Protein AF-A0A7C7TL42-F1 (afdb_monomer_lite)

Radius of gyration: 19.35 Å; chains: 1; bounding box: 39×24×68 Å

Secondary structure (DSSP, 8-state):
--EEEEEE-STTGGGGGGG-------SSSTTSS-EEEEEESS-TTPPPPSS-HHHHHHHHIIIIIT-SS-SSEEEHHHHHHHHHHHHHHHTTTS---EEEE-S-TTTBS---EEE---HHHHHHHHHHHHHHHHHHHHT--

Structure (mmCIF, N/CA/C/O backbone):
data_AF-A0A7C7TL42-F1
#
_entry.id   AF-A0A7C7TL42-F1
#
loop_
_atom_site.group_PDB
_atom_site.id
_atom_site.type_symbol
_atom_site.label_atom_id
_atom_site.label_alt_id
_atom_site.label_comp_id
_atom_site.label_asym_id
_atom_site.label_entity_id
_atom_site.label_seq_id
_atom_site.pdbx_PDB_ins_code
_atom_site.Cartn_x
_atom_site.Cartn_y
_atom_site.Cartn_z
_atom_site.occupancy
_atom_site.B_iso_or_equiv
_atom_site.auth_seq_id
_atom_site.auth_comp_id
_atom_site.auth_asym_id
_atom_site.auth_atom_id
_atom_site.pdbx_PDB_model_num
ATOM 1 N N . ALA A 1 1 ? -12.966 -13.841 -9.309 1.00 59.03 1 ALA A N 1
ATOM 2 C CA . ALA A 1 1 ? -12.830 -12.707 -8.366 1.00 59.03 1 ALA A CA 1
ATOM 3 C C . ALA A 1 1 ? -12.836 -11.393 -9.146 1.00 59.03 1 ALA A C 1
ATOM 5 O O . ALA A 1 1 ? -12.137 -11.336 -10.153 1.00 59.03 1 ALA A O 1
ATOM 6 N N . LYS A 1 2 ? -13.628 -10.388 -8.728 1.00 78.00 2 LYS A N 1
ATOM 7 C CA . LYS A 1 2 ? -13.708 -9.069 -9.396 1.00 78.00 2 LYS A CA 1
ATOM 8 C C . LYS A 1 2 ? -12.411 -8.270 -9.220 1.00 78.00 2 LYS A C 1
ATOM 10 O O . LYS A 1 2 ? -11.913 -7.699 -10.179 1.00 78.00 2 LYS A O 1
ATOM 15 N N . HIS A 1 3 ? -11.803 -8.329 -8.042 1.00 84.38 3 HIS A N 1
ATOM 16 C CA . HIS A 1 3 ? -10.554 -7.634 -7.741 1.00 84.38 3 HIS A CA 1
ATOM 17 C C . HIS A 1 3 ? -9.495 -8.635 -7.275 1.00 84.38 3 HIS A C 1
ATOM 19 O O . HIS A 1 3 ? -9.825 -9.639 -6.643 1.00 84.38 3 HIS A O 1
ATOM 25 N N . ALA A 1 4 ? -8.231 -8.402 -7.621 1.00 86.94 4 ALA A N 1
ATOM 26 C CA . ALA A 1 4 ? -7.102 -9.011 -6.923 1.00 86.94 4 ALA A CA 1
ATOM 27 C C . ALA A 1 4 ? -5.990 -7.993 -6.728 1.00 86.94 4 ALA A C 1
ATOM 29 O O . ALA A 1 4 ? -5.681 -7.215 -7.634 1.00 86.94 4 ALA A O 1
ATOM 30 N N . LEU A 1 5 ? -5.392 -8.070 -5.550 1.00 87.56 5 LEU A N 1
ATOM 31 C CA . LEU A 1 5 ? -4.236 -7.306 -5.140 1.00 87.56 5 LEU A CA 1
ATOM 32 C C . LEU A 1 5 ? -3.082 -8.288 -4.920 1.00 87.56 5 LEU A C 1
ATOM 34 O O . LEU A 1 5 ? -3.252 -9.298 -4.238 1.00 87.56 5 LEU A O 1
ATOM 38 N N . PHE A 1 6 ? -1.933 -8.002 -5.520 1.00 88.00 6 PHE A N 1
ATOM 39 C CA . PHE A 1 6 ? -0.710 -8.780 -5.387 1.00 88.00 6 PHE A CA 1
ATOM 40 C C . PHE A 1 6 ? 0.346 -7.920 -4.690 1.00 88.00 6 PHE A C 1
ATOM 42 O O . PHE A 1 6 ? 0.757 -6.895 -5.233 1.00 88.00 6 PHE A O 1
ATOM 49 N N . LEU A 1 7 ? 0.769 -8.333 -3.495 1.00 88.44 7 LEU A N 1
ATOM 50 C CA . LEU A 1 7 ? 1.847 -7.696 -2.737 1.00 88.44 7 LEU A CA 1
ATOM 51 C C . LEU A 1 7 ? 3.093 -8.578 -2.780 1.00 88.44 7 LEU A C 1
ATOM 53 O O . LEU A 1 7 ? 3.006 -9.778 -2.518 1.00 88.44 7 LEU A O 1
ATOM 57 N N . PHE A 1 8 ? 4.243 -7.977 -3.071 1.00 85.12 8 PHE A N 1
ATOM 58 C CA . PHE A 1 8 ? 5.527 -8.669 -3.135 1.00 85.12 8 PHE A CA 1
ATOM 59 C C . PHE A 1 8 ? 6.533 -7.995 -2.212 1.00 85.12 8 PHE A C 1
ATOM 61 O O . PHE A 1 8 ? 7.041 -6.921 -2.526 1.00 85.12 8 PHE A O 1
ATOM 68 N N . ASP A 1 9 ? 6.836 -8.656 -1.097 1.00 84.62 9 ASP A N 1
ATOM 69 C CA . ASP A 1 9 ? 7.862 -8.225 -0.153 1.00 84.62 9 ASP A CA 1
ATOM 70 C C . ASP A 1 9 ? 9.110 -9.107 -0.272 1.00 84.62 9 ASP A C 1
ATOM 72 O O . ASP A 1 9 ? 9.312 -10.052 0.489 1.00 84.62 9 ASP A O 1
ATOM 76 N N . ALA A 1 10 ? 9.896 -8.863 -1.317 1.00 74.25 10 ALA A N 1
ATOM 77 C CA . ALA A 1 10 ? 11.116 -9.607 -1.605 1.00 74.25 10 ALA A CA 1
ATOM 78 C C . ALA A 1 10 ? 12.093 -8.746 -2.413 1.00 74.25 10 ALA A C 1
ATOM 80 O O . ALA A 1 10 ? 11.668 -7.903 -3.215 1.00 74.25 10 ALA A O 1
ATOM 81 N N . CYS A 1 11 ? 13.395 -9.007 -2.255 1.00 64.94 11 CYS A N 1
ATOM 82 C CA . CYS A 1 11 ? 14.420 -8.495 -3.166 1.00 64.94 11 CYS A CA 1
ATOM 83 C C . CYS A 1 11 ? 14.021 -8.840 -4.612 1.00 64.94 11 CYS A C 1
ATOM 85 O O . CYS A 1 11 ? 13.528 -9.941 -4.861 1.00 64.94 11 CYS A O 1
ATOM 87 N N . PHE A 1 12 ? 14.232 -7.924 -5.559 1.00 58.16 12 PHE A N 1
ATOM 88 C CA . PHE A 1 12 ? 13.872 -8.069 -6.983 1.00 58.16 12 PHE A CA 1
ATOM 89 C C . PHE A 1 12 ? 12.374 -7.980 -7.336 1.00 58.16 12 PHE A C 1
ATOM 91 O O . PHE A 1 12 ? 12.014 -8.128 -8.510 1.00 58.16 12 PHE A O 1
ATOM 98 N N . SER A 1 13 ? 11.487 -7.692 -6.377 1.00 58.28 13 SER A N 1
ATOM 99 C CA . SER A 1 13 ? 10.040 -7.584 -6.630 1.00 58.28 13 SER A CA 1
ATOM 100 C C . SER A 1 13 ? 9.676 -6.507 -7.667 1.00 58.28 13 SER A C 1
ATOM 102 O O . SER A 1 13 ? 8.750 -6.711 -8.454 1.00 58.28 13 SER A O 1
ATOM 104 N N . GLY A 1 14 ? 10.457 -5.425 -7.777 1.00 55.53 14 GLY A N 1
ATOM 105 C CA . GLY A 1 14 ? 10.255 -4.357 -8.765 1.00 55.53 14 GLY A CA 1
ATOM 106 C C . GLY A 1 14 ? 10.381 -4.773 -10.238 1.00 55.53 14 GLY A C 1
ATOM 107 O O . GLY A 1 14 ? 9.859 -4.081 -11.113 1.00 55.53 14 GLY A O 1
ATOM 108 N N . SER A 1 15 ? 10.991 -5.925 -10.542 1.00 59.19 15 SER A N 1
ATOM 109 C CA . SER A 1 15 ? 11.081 -6.449 -11.919 1.00 59.19 15 SER A CA 1
ATOM 110 C C . SER A 1 15 ? 9.708 -6.766 -12.533 1.00 59.19 15 SER A C 1
ATOM 112 O O . SER A 1 15 ? 9.531 -6.673 -13.748 1.00 59.19 15 SER A O 1
ATOM 114 N N . LEU A 1 16 ? 8.701 -7.042 -11.696 1.00 58.16 16 LEU A N 1
ATOM 115 C CA . LEU A 1 16 ? 7.319 -7.273 -12.123 1.00 58.16 16 LEU A CA 1
ATOM 116 C C . LEU A 1 16 ? 6.663 -6.009 -12.708 1.00 58.16 16 LEU A C 1
ATOM 118 O O . LEU A 1 16 ? 5.795 -6.107 -13.576 1.00 58.16 16 LEU A O 1
ATOM 122 N N . PHE A 1 17 ? 7.105 -4.820 -12.284 1.00 55.22 17 PHE A N 1
ATOM 123 C CA . PHE A 1 17 ? 6.558 -3.531 -12.718 1.00 55.22 17 PHE A CA 1
ATOM 124 C C . PHE A 1 17 ? 7.077 -3.037 -14.067 1.00 55.22 17 PHE A C 1
ATOM 126 O O . PHE A 1 17 ? 6.440 -2.184 -14.695 1.00 55.22 17 PHE A O 1
ATOM 133 N N . ALA A 1 18 ? 8.190 -3.593 -14.557 1.00 52.00 18 ALA A N 1
ATOM 134 C CA . ALA A 1 18 ? 8.761 -3.243 -15.858 1.00 52.00 18 ALA A CA 1
ATOM 135 C C . ALA A 1 18 ? 7.790 -3.494 -17.032 1.00 52.00 18 ALA A C 1
ATOM 137 O O . ALA A 1 18 ? 7.995 -2.973 -18.127 1.00 52.00 18 ALA A O 1
ATOM 138 N N . LEU A 1 19 ? 6.701 -4.236 -16.798 1.00 48.34 19 LEU A N 1
ATOM 139 C CA . LEU A 1 19 ? 5.697 -4.592 -17.795 1.00 48.34 19 LEU A CA 1
ATOM 140 C C . LEU A 1 19 ? 4.481 -3.639 -17.859 1.00 48.34 19 LEU A C 1
ATOM 142 O O . LEU A 1 19 ? 3.699 -3.752 -18.805 1.00 48.34 19 LEU A O 1
ATOM 146 N N . SER A 1 20 ? 4.270 -2.708 -16.909 1.00 50.25 20 SER A N 1
ATOM 147 C CA . SER A 1 20 ? 2.957 -2.030 -16.786 1.00 50.25 20 SER A CA 1
ATOM 148 C C . SER A 1 20 ? 2.943 -0.585 -16.248 1.00 50.25 20 SER A C 1
ATOM 150 O O . SER A 1 20 ? 2.100 -0.246 -15.417 1.00 50.25 20 SER A O 1
ATOM 152 N N . ARG A 1 21 ? 3.817 0.315 -16.717 1.00 42.22 21 ARG A N 1
ATOM 153 C CA . ARG A 1 21 ? 3.756 1.741 -16.317 1.00 42.22 21 ARG A CA 1
ATOM 154 C C . ARG A 1 21 ? 2.794 2.570 -17.189 1.00 42.22 21 ARG A C 1
ATOM 156 O O . ARG A 1 21 ? 3.137 2.886 -18.324 1.00 42.22 21 ARG A O 1
ATOM 163 N N . ALA A 1 22 ? 1.625 2.939 -16.643 1.00 36.62 22 ALA A N 1
ATOM 164 C CA . ALA A 1 22 ? 0.815 4.115 -17.024 1.00 36.62 22 ALA A CA 1
ATOM 165 C C . ALA A 1 22 ? -0.242 4.463 -15.935 1.00 36.62 22 ALA A C 1
ATOM 167 O O . ALA A 1 22 ? -0.934 3.573 -15.449 1.00 36.62 22 ALA A O 1
ATOM 168 N N . ILE A 1 23 ? -0.376 5.753 -15.587 1.00 37.91 23 ILE A N 1
ATOM 169 C CA . ILE A 1 23 ? -1.361 6.425 -14.686 1.00 37.91 23 ILE A CA 1
ATOM 170 C C . ILE A 1 23 ? -1.663 7.805 -15.352 1.00 37.91 23 ILE A C 1
ATOM 172 O O . ILE A 1 23 ? -0.698 8.299 -15.946 1.00 37.91 23 ILE A O 1
ATOM 176 N N . PRO A 1 24 ? -2.866 8.467 -15.324 1.00 48.41 24 PRO A N 1
ATOM 177 C CA . PRO A 1 24 ? -4.003 8.424 -14.359 1.00 48.41 24 PRO A CA 1
ATOM 178 C C . PRO A 1 24 ? -5.454 8.405 -14.946 1.00 48.41 24 PRO A C 1
ATOM 180 O O . PRO A 1 24 ? -5.640 8.639 -16.132 1.00 48.41 24 PRO A O 1
ATOM 183 N N . GLU A 1 25 ? -6.490 8.231 -14.089 1.00 39.34 25 GLU A N 1
ATOM 184 C CA . GLU A 1 25 ? -7.728 9.071 -14.065 1.00 39.34 25 GLU A CA 1
ATOM 185 C C . GLU A 1 25 ? -8.601 8.870 -12.790 1.00 39.34 25 GLU A C 1
ATOM 187 O O . GLU A 1 25 ? -8.441 7.898 -12.043 1.00 39.34 25 GLU A O 1
ATOM 192 N N . SER A 1 26 ? -9.501 9.827 -12.528 1.00 35.34 26 SER A N 1
ATOM 193 C CA . SER A 1 26 ? -10.193 10.206 -11.279 1.00 35.34 26 SER A CA 1
ATOM 194 C C . SER A 1 26 ? -11.357 9.303 -10.804 1.00 35.34 26 SER A C 1
ATOM 196 O O . SER A 1 26 ? -11.832 8.404 -11.498 1.00 35.34 26 SER A O 1
ATOM 198 N N . ILE A 1 27 ? -11.737 9.478 -9.530 1.00 43.06 27 ILE A N 1
ATOM 199 C CA . ILE A 1 27 ? -12.533 8.578 -8.671 1.00 43.06 27 ILE A CA 1
ATOM 200 C C . ILE A 1 27 ? -14.043 8.868 -8.754 1.00 43.06 27 ILE A C 1
ATOM 202 O O . ILE A 1 27 ? -14.466 9.990 -8.504 1.00 43.06 27 ILE A O 1
ATOM 206 N N . ASN A 1 28 ? -14.831 7.828 -9.075 1.00 41.16 28 ASN A N 1
ATOM 207 C CA . ASN A 1 28 ? -16.084 7.462 -8.372 1.00 41.16 28 ASN A CA 1
ATOM 208 C C . ASN A 1 28 ? -16.744 6.171 -8.915 1.00 41.16 28 ASN A C 1
ATOM 210 O O . ASN A 1 28 ? -17.594 5.588 -8.256 1.00 41.16 28 ASN A O 1
ATOM 214 N N . TYR A 1 29 ? -16.326 5.645 -10.078 1.00 49.25 29 TYR A N 1
ATOM 215 C CA . TYR A 1 29 ? -16.884 4.391 -10.631 1.00 49.25 29 TYR A CA 1
ATOM 216 C C . TYR A 1 29 ? -16.095 3.111 -10.247 1.00 49.25 29 TYR A C 1
ATOM 218 O O . TYR A 1 29 ? -16.468 1.997 -10.629 1.00 49.25 29 TYR A O 1
ATOM 226 N N . LYS A 1 30 ? -14.972 3.251 -9.528 1.00 53.19 30 LYS A N 1
ATOM 227 C CA . LYS A 1 30 ? -13.873 2.268 -9.525 1.00 53.19 30 LYS A CA 1
ATOM 228 C C . LYS A 1 30 ? -14.142 0.970 -8.742 1.00 53.19 30 LYS A C 1
ATOM 230 O O . LYS A 1 30 ? -13.509 -0.036 -9.018 1.00 53.19 30 LYS A O 1
ATOM 235 N N . THR A 1 31 ? -15.112 0.874 -7.843 1.00 56.84 31 THR A N 1
ATOM 236 C CA . THR A 1 31 ? -15.382 -0.421 -7.172 1.00 56.84 31 THR A CA 1
ATOM 237 C C . THR A 1 31 ? -16.179 -1.399 -8.046 1.00 56.84 31 THR A C 1
ATOM 239 O O . THR A 1 31 ? -16.111 -2.612 -7.854 1.00 56.84 31 THR A O 1
ATOM 242 N N . ALA A 1 32 ? -16.902 -0.912 -9.062 1.00 57.38 32 ALA A N 1
ATOM 243 C CA . ALA A 1 32 ? -17.791 -1.743 -9.878 1.00 57.38 32 ALA A CA 1
ATOM 244 C C . ALA A 1 32 ? -17.076 -2.540 -10.984 1.00 57.38 32 ALA A C 1
ATOM 246 O O . ALA A 1 32 ? -17.635 -3.514 -11.497 1.00 57.38 32 ALA A O 1
ATOM 247 N N . LYS A 1 33 ? -15.857 -2.143 -11.373 1.00 70.19 33 LYS A N 1
ATOM 248 C CA . LYS A 1 33 ? -15.113 -2.772 -12.477 1.00 70.19 33 LYS A CA 1
ATOM 249 C C . LYS A 1 33 ? -13.954 -3.631 -11.961 1.00 70.19 33 LYS A C 1
ATOM 251 O O . LYS A 1 33 ? -13.448 -3.354 -10.876 1.00 70.19 33 LYS A O 1
ATOM 256 N N . PRO A 1 34 ? -13.531 -4.671 -12.701 1.00 73.69 34 PRO A N 1
ATOM 257 C CA . PRO A 1 34 ? -12.436 -5.519 -12.257 1.00 73.69 34 PRO A CA 1
ATOM 258 C C . PRO A 1 34 ? -11.098 -4.777 -12.155 1.00 73.69 34 PRO A C 1
ATOM 260 O O . PRO A 1 34 ? -10.828 -3.870 -12.946 1.00 73.69 34 PRO A O 1
ATOM 263 N N . VAL A 1 35 ? -10.249 -5.197 -11.211 1.00 81.12 35 VAL A N 1
ATOM 264 C CA . VAL A 1 35 ? -8.875 -4.687 -11.071 1.00 81.12 35 VAL A CA 1
ATOM 265 C C . VAL A 1 35 ? -7.876 -5.802 -10.777 1.00 81.12 35 VAL A C 1
ATOM 267 O O . VAL A 1 35 ? -8.160 -6.703 -9.979 1.00 81.12 35 VAL A O 1
ATOM 270 N N . ARG A 1 36 ? -6.693 -5.734 -11.391 1.00 81.69 36 ARG A N 1
ATOM 271 C CA . ARG A 1 36 ? -5.487 -6.426 -10.918 1.00 81.69 36 ARG A CA 1
ATOM 272 C C . ARG A 1 36 ? -4.453 -5.381 -10.544 1.00 81.69 36 ARG A C 1
ATOM 274 O O . ARG A 1 36 ? -3.937 -4.692 -11.423 1.00 81.69 36 ARG A O 1
ATOM 281 N N . GLN A 1 37 ? -4.190 -5.268 -9.253 1.00 83.19 37 GLN A N 1
ATOM 282 C CA . GLN A 1 37 ? -3.259 -4.297 -8.710 1.00 83.19 37 GLN A CA 1
ATOM 283 C C . GLN A 1 37 ? -2.042 -4.998 -8.127 1.00 83.19 37 GLN A C 1
ATOM 285 O O . GLN A 1 37 ? -2.163 -6.057 -7.518 1.00 83.19 37 GLN A O 1
ATOM 290 N N . PHE A 1 38 ? -0.882 -4.397 -8.332 1.00 84.81 38 PHE A N 1
ATOM 291 C CA . PHE A 1 38 ? 0.407 -4.894 -7.888 1.00 84.81 38 PHE A CA 1
ATOM 292 C C . PHE A 1 38 ? 1.035 -3.843 -6.973 1.00 84.81 38 PHE A C 1
ATOM 294 O O . PHE A 1 38 ? 0.822 -2.646 -7.181 1.00 84.81 38 PHE A O 1
ATOM 301 N N . ILE A 1 39 ? 1.769 -4.285 -5.954 1.00 85.56 39 ILE A N 1
ATOM 302 C CA . ILE A 1 39 ? 2.593 -3.437 -5.086 1.00 85.56 39 ILE A CA 1
ATOM 303 C C . ILE A 1 39 ? 3.861 -4.221 -4.721 1.00 85.56 39 ILE A C 1
ATOM 305 O O . ILE A 1 39 ? 3.773 -5.393 -4.348 1.00 85.56 39 ILE A O 1
ATOM 309 N N . THR A 1 40 ? 5.033 -3.600 -4.839 1.00 85.25 40 THR A N 1
ATOM 310 C CA . THR A 1 40 ? 6.339 -4.220 -4.551 1.00 85.25 40 THR A CA 1
ATOM 311 C C . THR A 1 40 ? 7.094 -3.437 -3.485 1.00 85.25 40 THR A C 1
ATOM 313 O O . THR A 1 40 ? 6.950 -2.218 -3.417 1.00 85.25 40 THR A O 1
ATOM 316 N N . SER A 1 41 ? 7.910 -4.112 -2.670 1.00 82.38 41 SER A N 1
ATOM 317 C CA . SER A 1 41 ? 8.653 -3.475 -1.571 1.00 82.38 41 SER A CA 1
ATOM 318 C C . SER A 1 41 ? 9.884 -2.676 -1.992 1.00 82.38 41 SER A C 1
ATOM 320 O O . SER A 1 41 ? 10.366 -1.853 -1.218 1.00 82.38 41 SER A O 1
ATOM 322 N N . GLY A 1 42 ? 10.353 -2.859 -3.225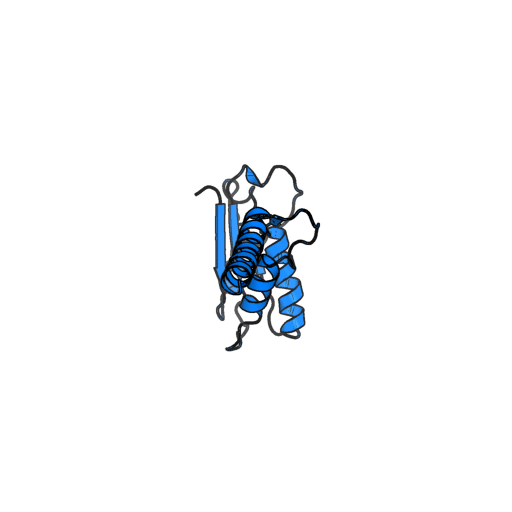 1.00 72.62 42 GLY A N 1
ATOM 323 C CA . GLY A 1 42 ? 11.447 -2.084 -3.801 1.00 72.62 42 GLY A CA 1
ATOM 324 C C . GLY A 1 42 ? 11.549 -2.240 -5.316 1.00 72.62 42 GLY A C 1
ATOM 325 O O . GLY A 1 42 ? 10.730 -2.926 -5.948 1.00 72.62 42 GLY A O 1
ATOM 326 N N . SER A 1 43 ? 12.560 -1.596 -5.894 1.00 64.19 43 SER A N 1
ATOM 327 C CA . SER A 1 43 ? 12.966 -1.761 -7.291 1.00 64.19 43 SER A CA 1
ATOM 328 C C . SER A 1 43 ? 13.698 -3.096 -7.516 1.00 64.19 43 SER A C 1
ATOM 330 O O . SER A 1 43 ? 13.874 -3.896 -6.592 1.00 64.19 43 SER A O 1
ATOM 332 N N . ALA A 1 44 ? 14.050 -3.412 -8.766 1.00 59.81 44 ALA A N 1
ATOM 333 C CA . ALA A 1 44 ? 14.654 -4.705 -9.084 1.00 59.81 44 ALA A CA 1
ATOM 334 C C . ALA A 1 44 ? 16.058 -4.862 -8.466 1.00 59.81 44 ALA A C 1
ATOM 336 O O . ALA A 1 44 ? 16.497 -5.983 -8.255 1.00 59.81 44 ALA A O 1
ATOM 337 N N . GLU A 1 45 ? 16.736 -3.769 -8.127 1.00 57.22 45 GLU A N 1
ATOM 338 C CA . GLU A 1 45 ? 18.133 -3.750 -7.688 1.00 57.22 45 GLU A CA 1
ATOM 339 C C . GLU A 1 45 ? 18.303 -3.513 -6.174 1.00 57.22 45 GLU A C 1
ATOM 341 O O . GLU A 1 45 ? 19.427 -3.463 -5.673 1.00 57.22 45 GLU A O 1
ATOM 346 N N . GLU A 1 46 ? 17.206 -3.378 -5.425 1.00 62.09 46 GLU A N 1
ATOM 347 C CA . GLU A 1 46 ? 17.225 -3.024 -4.000 1.00 62.09 46 GLU A CA 1
ATOM 348 C C . GLU A 1 46 ? 17.250 -4.235 -3.064 1.00 62.09 46 GLU A C 1
ATOM 350 O O . GLU A 1 46 ? 16.604 -5.262 -3.293 1.00 62.09 46 GLU A O 1
ATOM 355 N N . THR A 1 47 ? 17.989 -4.092 -1.961 1.00 59.84 47 THR A N 1
ATOM 356 C CA . THR A 1 47 ? 18.097 -5.111 -0.909 1.00 59.84 47 THR A CA 1
ATOM 357 C C . THR A 1 47 ? 17.058 -4.851 0.182 1.00 59.84 47 THR A C 1
ATOM 359 O O . THR A 1 47 ? 16.949 -3.736 0.690 1.00 59.84 47 THR A O 1
ATOM 362 N N . VAL A 1 48 ? 16.290 -5.875 0.560 1.00 59.44 48 VAL A N 1
ATOM 363 C CA . VAL A 1 48 ? 15.288 -5.789 1.633 1.00 59.44 48 VAL A CA 1
ATOM 364 C C . VAL A 1 48 ? 15.926 -6.235 2.957 1.00 59.44 48 VAL A C 1
ATOM 366 O O . VAL A 1 48 ? 16.496 -7.325 3.000 1.00 59.44 48 VAL A O 1
ATOM 369 N N . PRO A 1 49 ? 15.875 -5.420 4.029 1.00 62.94 49 PRO A N 1
ATOM 370 C CA . PRO A 1 49 ? 16.416 -5.797 5.334 1.00 62.94 49 PRO A CA 1
ATOM 371 C C . PRO A 1 49 ? 15.595 -6.918 5.996 1.00 62.94 49 PRO A C 1
ATOM 373 O O . PRO A 1 49 ? 14.393 -7.030 5.762 1.00 62.94 49 PRO A O 1
ATOM 376 N N . ASP A 1 50 ? 16.223 -7.695 6.891 1.00 61.06 50 ASP A N 1
ATOM 377 C CA . ASP A 1 50 ? 15.579 -8.801 7.635 1.00 61.06 50 ASP A CA 1
ATOM 378 C C . ASP A 1 50 ? 14.315 -8.366 8.401 1.00 61.06 50 ASP A C 1
ATOM 380 O O . ASP A 1 50 ? 13.352 -9.124 8.540 1.00 61.06 50 ASP A O 1
ATOM 384 N N . GLN A 1 51 ? 14.293 -7.122 8.890 1.00 67.75 51 GLN A N 1
ATOM 385 C CA . GLN A 1 51 ? 13.072 -6.476 9.360 1.00 67.75 51 GLN A CA 1
ATOM 386 C C . GLN A 1 51 ? 12.470 -5.649 8.229 1.00 67.75 51 GLN A C 1
ATOM 388 O O . GLN A 1 51 ? 12.925 -4.544 7.942 1.00 67.75 51 GLN A O 1
ATOM 393 N N . SER A 1 52 ? 11.419 -6.182 7.612 1.00 81.38 52 SER A N 1
ATOM 394 C CA . SER A 1 52 ? 10.759 -5.513 6.497 1.00 81.38 52 SER A CA 1
ATOM 395 C C . SER A 1 52 ? 10.040 -4.233 6.938 1.00 81.38 52 SER A C 1
ATOM 397 O O . SER A 1 52 ? 9.002 -4.275 7.609 1.00 81.38 52 SER A O 1
ATOM 399 N N . ILE A 1 53 ? 10.600 -3.094 6.519 1.00 88.44 53 ILE A N 1
ATOM 400 C CA . ILE A 1 53 ? 9.984 -1.763 6.615 1.00 88.44 53 ILE A CA 1
ATOM 401 C C . ILE A 1 53 ? 8.687 -1.745 5.804 1.00 88.44 53 ILE A C 1
ATOM 403 O O . ILE A 1 53 ? 7.667 -1.254 6.271 1.00 88.44 53 ILE A O 1
ATOM 407 N N . PHE A 1 54 ? 8.686 -2.353 4.617 1.00 90.31 54 PHE A N 1
ATOM 408 C CA . PHE A 1 54 ? 7.486 -2.461 3.795 1.00 90.31 54 PHE A CA 1
ATOM 409 C C . PHE A 1 54 ? 6.339 -3.161 4.529 1.00 90.31 54 PHE A C 1
ATOM 411 O O . PHE A 1 54 ? 5.217 -2.662 4.549 1.00 90.31 54 PHE A O 1
ATOM 418 N N . ARG A 1 55 ? 6.619 -4.290 5.191 1.00 91.81 55 ARG A N 1
ATOM 419 C CA . ARG A 1 55 ? 5.622 -5.018 5.981 1.00 91.81 55 ARG A CA 1
ATOM 420 C C . ARG A 1 55 ? 5.095 -4.175 7.137 1.00 91.81 55 ARG A C 1
ATOM 422 O O . ARG A 1 55 ? 3.893 -4.200 7.381 1.00 91.81 55 ARG A O 1
ATOM 429 N N . SER A 1 56 ? 5.964 -3.474 7.870 1.00 92.25 56 SER A N 1
ATOM 430 C CA . SER A 1 56 ? 5.512 -2.653 9.000 1.00 92.25 56 SER A CA 1
ATOM 431 C C . SER A 1 56 ? 4.616 -1.508 8.532 1.00 92.25 56 SER A C 1
ATOM 433 O O . SER A 1 56 ? 3.553 -1.308 9.110 1.00 92.25 56 SER A O 1
ATOM 435 N N . GLN A 1 57 ? 4.978 -0.837 7.437 1.00 95.31 57 GLN A N 1
ATOM 436 C CA . GLN A 1 57 ? 4.150 0.217 6.849 1.00 95.31 57 GLN A CA 1
ATOM 437 C C . GLN A 1 57 ? 2.845 -0.332 6.255 1.00 95.31 57 GLN A C 1
ATOM 439 O O . GLN A 1 57 ? 1.802 0.297 6.377 1.00 95.31 57 GLN A O 1
ATOM 444 N N . PHE A 1 58 ? 2.847 -1.537 5.681 1.00 94.50 58 PHE A N 1
ATOM 445 C CA . PHE A 1 58 ? 1.614 -2.181 5.216 1.00 94.50 58 PHE A CA 1
ATOM 446 C C . PHE A 1 58 ? 0.617 -2.427 6.354 1.00 94.50 58 PHE A C 1
ATOM 448 O O . PHE A 1 58 ? -0.577 -2.188 6.184 1.00 94.50 58 PHE A O 1
ATOM 455 N N . VAL A 1 59 ? 1.100 -2.881 7.513 1.00 94.00 59 VAL A N 1
ATOM 456 C CA . VAL A 1 59 ? 0.256 -3.056 8.703 1.00 94.00 59 VAL A CA 1
ATOM 457 C C . VAL A 1 59 ? -0.270 -1.706 9.189 1.00 94.00 59 VAL A C 1
ATOM 459 O O . VAL A 1 59 ? -1.479 -1.576 9.345 1.00 94.00 59 VAL A O 1
ATOM 462 N N . ALA A 1 60 ? 0.595 -0.697 9.320 1.00 93.94 60 ALA A N 1
ATOM 463 C CA . ALA A 1 60 ? 0.196 0.652 9.730 1.00 93.94 60 ALA A CA 1
ATOM 464 C C . ALA A 1 60 ? -0.896 1.244 8.816 1.00 93.94 60 ALA A C 1
ATOM 466 O O . ALA A 1 60 ? -1.884 1.807 9.289 1.00 93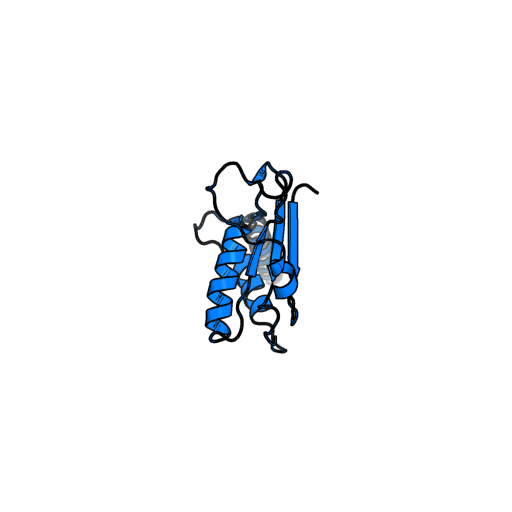.94 60 ALA A O 1
ATOM 467 N N . ALA A 1 61 ? -0.783 1.032 7.500 1.00 94.25 61 ALA A N 1
ATOM 468 C CA . ALA A 1 61 ? -1.795 1.464 6.541 1.00 94.25 61 ALA A CA 1
ATOM 469 C C . ALA A 1 61 ? -3.171 0.837 6.826 1.00 94.25 61 ALA A C 1
ATOM 471 O O . ALA A 1 61 ? -4.184 1.535 6.819 1.00 94.25 61 ALA A O 1
ATOM 472 N N . LEU A 1 62 ? -3.203 -0.471 7.109 1.00 92.75 62 LEU A N 1
ATOM 473 C CA . LEU A 1 62 ? -4.423 -1.211 7.457 1.00 92.75 62 LEU A CA 1
ATOM 474 C C . LEU A 1 62 ? -4.957 -0.895 8.862 1.00 92.75 62 LEU A C 1
ATOM 476 O O . LEU A 1 62 ? -6.124 -1.165 9.144 1.00 92.75 62 LEU A O 1
ATOM 480 N N . GLU A 1 63 ? -4.123 -0.343 9.737 1.00 92.25 63 GLU A N 1
ATOM 481 C CA . GLU A 1 63 ? -4.520 0.157 11.057 1.00 92.25 63 GLU A CA 1
ATOM 482 C C . GLU A 1 63 ? -5.096 1.580 10.998 1.00 92.25 63 GLU A C 1
ATOM 484 O O . GLU A 1 63 ? -5.659 2.052 11.984 1.00 92.25 63 GLU A O 1
ATOM 489 N N . GLY A 1 64 ? -5.039 2.228 9.831 1.00 90.69 64 GLY A N 1
ATOM 490 C CA . GLY A 1 64 ? -5.711 3.496 9.554 1.00 90.69 64 GLY A CA 1
ATOM 491 C C . GLY A 1 64 ? -4.791 4.599 9.046 1.00 90.69 64 GLY A C 1
ATOM 492 O O . GLY A 1 64 ? -5.283 5.583 8.507 1.00 90.69 64 GLY A O 1
ATOM 493 N N . GLU A 1 65 ? -3.468 4.445 9.143 1.00 93.81 65 GLU A N 1
ATOM 494 C CA . GLU A 1 65 ? -2.529 5.499 8.723 1.00 93.81 65 GLU A CA 1
ATOM 495 C C . GLU A 1 65 ? -2.535 5.740 7.204 1.00 93.81 65 GLU A C 1
ATOM 497 O O . GLU A 1 65 ? -2.122 6.799 6.737 1.00 93.81 65 GLU A O 1
ATOM 502 N N . GLY A 1 66 ? -3.028 4.768 6.429 1.00 91.44 66 GLY A N 1
ATOM 503 C CA . GLY A 1 66 ? -3.160 4.875 4.979 1.00 91.44 66 GLY A CA 1
ATOM 504 C C . GLY A 1 66 ? -4.407 5.633 4.518 1.00 91.44 66 GLY A C 1
ATOM 505 O O . GLY A 1 66 ? -4.489 5.976 3.337 1.00 91.44 66 GLY A O 1
ATOM 506 N N . ASP A 1 67 ? -5.371 5.888 5.408 1.00 91.81 67 ASP A N 1
ATOM 507 C CA . ASP A 1 67 ? -6.597 6.623 5.089 1.00 91.81 67 ASP A CA 1
ATOM 508 C C . ASP A 1 67 ? -6.303 8.122 4.970 1.00 91.81 67 ASP A C 1
ATOM 510 O O . ASP A 1 67 ? -6.389 8.896 5.924 1.00 91.81 67 ASP A O 1
ATOM 514 N N . SER A 1 68 ? -5.918 8.539 3.768 1.00 85.75 68 SER A N 1
ATOM 515 C CA . SER A 1 68 ? -5.522 9.925 3.510 1.00 85.75 68 SER A CA 1
ATOM 516 C C . SER A 1 68 ? -6.702 10.901 3.533 1.00 85.75 68 SER A C 1
ATOM 518 O O . SER A 1 68 ? -6.485 12.111 3.623 1.00 85.75 68 SER A O 1
ATOM 520 N N . ASN A 1 69 ? -7.936 10.406 3.405 1.00 86.31 69 ASN A N 1
ATOM 521 C CA . ASN A 1 69 ? -9.132 11.234 3.263 1.00 86.31 69 ASN A CA 1
ATOM 522 C C . ASN A 1 69 ? -10.068 11.164 4.496 1.00 86.31 69 ASN A C 1
ATOM 524 O O . ASN A 1 69 ? -10.929 12.034 4.649 1.00 86.31 69 ASN A O 1
ATOM 528 N N . GLY A 1 70 ? -9.850 10.201 5.397 1.00 86.94 70 GLY A N 1
ATOM 529 C CA . GLY A 1 70 ? -10.566 10.019 6.658 1.00 86.94 70 GLY A CA 1
ATOM 530 C C . GLY A 1 70 ? -11.964 9.411 6.514 1.00 86.94 70 GLY A C 1
ATOM 531 O O . GLY A 1 70 ? -12.799 9.621 7.398 1.00 86.94 70 GLY A O 1
ATOM 532 N N . ASP A 1 71 ? -12.267 8.731 5.406 1.00 86.50 71 ASP A N 1
ATOM 533 C CA . ASP A 1 71 ? -13.586 8.151 5.133 1.00 86.50 71 ASP A CA 1
ATOM 534 C C . ASP A 1 71 ? -13.796 6.752 5.742 1.00 86.50 71 ASP A C 1
ATOM 536 O O . ASP A 1 71 ? -14.903 6.206 5.662 1.00 86.50 71 ASP A O 1
ATOM 540 N N . GLY A 1 72 ? -12.777 6.196 6.406 1.00 87.06 72 GLY A N 1
ATOM 541 C CA . GLY A 1 72 ? -12.810 4.867 7.013 1.00 87.06 72 GLY A CA 1
ATOM 542 C C . GLY A 1 72 ? -12.559 3.736 6.014 1.00 87.06 72 GLY A C 1
ATOM 543 O O . GLY A 1 72 ? -12.770 2.563 6.338 1.00 87.06 72 GLY A O 1
ATOM 544 N N . TYR A 1 73 ? -12.112 4.050 4.801 1.00 89.50 73 TYR A N 1
ATOM 545 C CA . TYR A 1 73 ? -11.718 3.082 3.793 1.00 89.50 73 TYR A CA 1
ATOM 546 C C . TYR A 1 73 ? -10.279 3.323 3.345 1.00 89.50 73 TYR A C 1
ATOM 548 O O . TYR A 1 73 ? -9.747 4.423 3.369 1.00 89.50 73 TYR A O 1
ATOM 556 N N . LEU A 1 74 ? -9.636 2.245 2.908 1.00 91.50 74 LEU A N 1
ATOM 557 C CA . LEU A 1 74 ? -8.330 2.303 2.272 1.00 91.50 74 LEU A CA 1
ATOM 558 C C . LEU A 1 74 ? -8.447 1.753 0.865 1.00 91.50 74 LEU A C 1
ATOM 560 O O . LEU A 1 74 ? -8.571 0.538 0.668 1.00 91.50 74 LEU A O 1
ATOM 564 N N . SER A 1 75 ? -8.395 2.629 -0.131 1.00 91.94 75 SER A N 1
ATOM 565 C CA . SER A 1 75 ? -8.275 2.197 -1.515 1.00 91.94 75 SER A CA 1
ATOM 566 C C . SER A 1 75 ? -6.884 1.626 -1.794 1.00 91.94 75 SER A C 1
ATOM 568 O O . SER A 1 75 ? -5.892 1.947 -1.142 1.00 91.94 75 SER A O 1
ATOM 570 N N . GLY A 1 76 ? -6.773 0.787 -2.818 1.00 89.31 76 GLY A N 1
ATOM 571 C CA . GLY A 1 76 ? -5.494 0.264 -3.268 1.00 89.31 76 GLY A CA 1
ATOM 572 C C . GLY A 1 76 ? -4.577 1.381 -3.763 1.00 89.31 76 GLY A C 1
ATOM 573 O O . GLY A 1 76 ? -3.357 1.258 -3.673 1.00 89.31 76 GLY A O 1
ATOM 574 N N . THR A 1 77 ? -5.146 2.464 -4.294 1.00 89.25 77 THR A N 1
ATOM 575 C CA . THR A 1 77 ? -4.393 3.653 -4.706 1.00 89.25 77 THR A CA 1
ATOM 576 C C . THR A 1 77 ? -3.796 4.372 -3.494 1.00 89.25 77 THR A C 1
ATOM 578 O O . THR A 1 77 ? -2.594 4.621 -3.492 1.00 89.25 77 THR A O 1
ATOM 581 N N . GLU A 1 78 ? -4.591 4.627 -2.451 1.00 92.44 78 GLU A N 1
ATOM 582 C CA . GLU A 1 78 ? -4.110 5.202 -1.183 1.00 92.44 78 GLU A CA 1
ATOM 583 C C . GLU A 1 78 ? -3.064 4.305 -0.528 1.00 92.44 78 GLU A C 1
ATOM 585 O O . GLU A 1 78 ? -2.000 4.782 -0.151 1.00 92.44 78 GLU A O 1
ATOM 590 N N . LEU A 1 79 ? -3.301 2.990 -0.496 1.00 94.88 79 LEU A N 1
ATOM 591 C CA . LEU A 1 79 ? -2.329 2.028 0.011 1.00 94.88 79 LEU A CA 1
ATOM 592 C C . LEU A 1 79 ? -0.994 2.109 -0.745 1.00 94.88 79 LEU A C 1
ATOM 594 O O . LEU A 1 79 ? 0.068 2.118 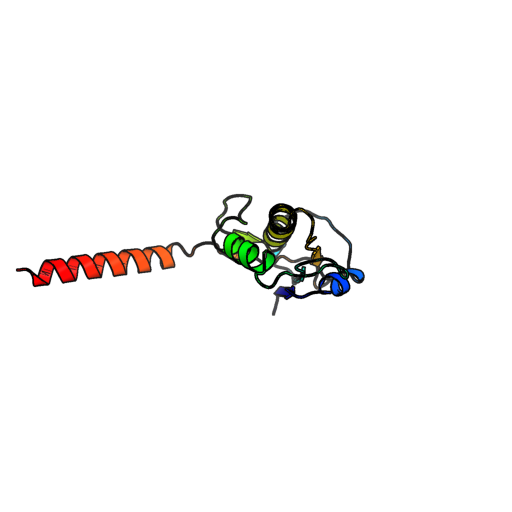-0.129 1.00 94.88 79 LEU A O 1
ATOM 598 N N . GLY A 1 80 ? -1.036 2.147 -2.079 1.00 91.75 80 GLY A N 1
ATOM 599 C CA . GLY A 1 80 ? 0.166 2.241 -2.908 1.00 91.75 80 GLY A CA 1
ATOM 600 C C . GLY A 1 80 ? 0.940 3.537 -2.668 1.00 91.75 80 GLY A C 1
ATOM 601 O O . GLY A 1 80 ? 2.161 3.498 -2.523 1.00 91.75 80 GLY A O 1
ATOM 602 N N . GLN A 1 81 ? 0.227 4.660 -2.580 1.00 93.25 81 GLN A N 1
ATOM 603 C CA . GLN A 1 81 ? 0.815 5.970 -2.319 1.00 93.25 81 GLN A CA 1
ATOM 604 C C . GLN A 1 81 ? 1.414 6.055 -0.909 1.00 93.25 81 GLN A C 1
ATOM 606 O O . GLN A 1 81 ? 2.583 6.403 -0.770 1.00 93.25 81 GLN A O 1
ATOM 611 N N . PHE A 1 82 ? 0.670 5.625 0.113 1.00 95.31 82 PHE 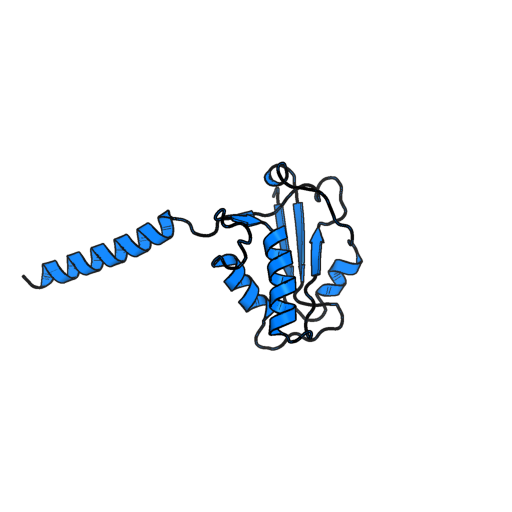A N 1
ATOM 612 C CA . PHE A 1 82 ? 1.152 5.560 1.491 1.00 95.31 82 PHE A CA 1
ATOM 613 C C . PHE A 1 82 ? 2.423 4.716 1.603 1.00 95.31 82 PHE A C 1
ATOM 615 O O . PHE A 1 82 ? 3.404 5.146 2.207 1.00 95.31 82 PHE A O 1
ATOM 622 N N . LEU A 1 83 ? 2.432 3.518 1.008 1.00 94.25 83 LEU A N 1
ATOM 623 C CA . LEU A 1 83 ? 3.594 2.630 1.044 1.00 94.25 83 LEU A CA 1
ATOM 624 C C . LEU A 1 83 ? 4.798 3.241 0.336 1.00 94.25 83 LEU A C 1
ATOM 626 O O . LEU A 1 83 ? 5.906 3.140 0.848 1.00 94.25 83 LEU A O 1
ATOM 630 N N . GLN A 1 84 ? 4.600 3.879 -0.816 1.00 92.00 84 GLN A N 1
ATOM 631 C CA . GLN A 1 84 ? 5.684 4.551 -1.523 1.00 92.00 84 GLN A CA 1
ATOM 632 C C . GLN A 1 84 ? 6.307 5.658 -0.665 1.00 92.00 84 GLN A C 1
ATOM 634 O O . GLN A 1 84 ? 7.520 5.649 -0.463 1.00 92.00 84 GLN A O 1
ATOM 639 N N . ASP A 1 85 ? 5.494 6.554 -0.112 1.00 92.62 85 ASP A N 1
ATOM 640 C CA . ASP A 1 85 ? 5.983 7.706 0.648 1.00 92.62 85 ASP A CA 1
ATOM 641 C C . ASP A 1 85 ? 6.640 7.279 1.971 1.00 92.62 85 ASP A C 1
ATOM 643 O O . ASP A 1 85 ? 7.773 7.666 2.283 1.00 92.62 85 ASP A O 1
ATOM 647 N N . SER A 1 86 ? 5.957 6.432 2.742 1.00 94.62 86 SER A N 1
ATOM 648 C CA . SER A 1 86 ? 6.418 6.004 4.065 1.00 94.62 86 SER A CA 1
ATOM 649 C C . SER A 1 86 ? 7.678 5.142 3.990 1.00 94.62 86 SER A C 1
ATOM 651 O O . SER A 1 86 ? 8.647 5.398 4.705 1.00 94.62 86 SER A O 1
ATOM 653 N N . VAL A 1 87 ? 7.725 4.150 3.101 1.00 91.38 87 VAL A N 1
ATOM 654 C CA . VAL A 1 87 ? 8.867 3.232 3.008 1.00 91.38 87 VAL A CA 1
ATOM 655 C C . VAL A 1 87 ? 10.098 3.946 2.462 1.00 91.38 87 VAL A C 1
ATOM 657 O O . VAL A 1 87 ? 11.187 3.716 2.988 1.00 91.38 87 VAL A O 1
ATOM 660 N N . VAL A 1 88 ? 9.963 4.853 1.484 1.00 90.31 88 VAL A N 1
ATOM 661 C CA . VAL A 1 88 ? 11.089 5.693 1.031 1.00 90.31 88 VAL A CA 1
ATOM 662 C C . VAL A 1 88 ? 11.652 6.492 2.207 1.00 90.31 88 VAL A C 1
ATOM 664 O O . VAL A 1 88 ? 12.865 6.504 2.420 1.00 90.31 88 VAL A O 1
ATOM 667 N N . ASN A 1 89 ? 10.788 7.096 3.024 1.00 91.31 89 ASN A N 1
ATOM 668 C CA . ASN A 1 89 ? 11.211 7.869 4.188 1.00 91.31 89 ASN A CA 1
ATOM 669 C C . ASN A 1 89 ? 11.901 6.999 5.261 1.00 91.31 89 ASN A C 1
ATOM 671 O O . ASN A 1 89 ? 13.038 7.272 5.651 1.00 91.31 89 ASN A O 1
ATOM 675 N N . TYR A 1 90 ? 11.263 5.914 5.710 1.00 89.56 90 TYR A N 1
ATOM 676 C CA . TYR A 1 90 ? 11.787 5.052 6.780 1.00 89.56 90 TYR A CA 1
ATOM 677 C C . TYR A 1 90 ? 13.025 4.253 6.364 1.00 89.56 90 TYR A C 1
ATOM 679 O O . TYR A 1 90 ? 13.905 4.008 7.192 1.00 89.56 90 TYR A O 1
ATOM 687 N N . SER A 1 91 ? 13.133 3.884 5.087 1.00 86.50 91 SER A N 1
ATOM 688 C CA . SER A 1 91 ? 14.334 3.248 4.532 1.00 86.50 91 SER A CA 1
ATOM 689 C C . SER A 1 91 ? 15.467 4.240 4.254 1.00 86.50 91 SER A C 1
ATOM 691 O O . SER A 1 91 ? 16.555 3.817 3.869 1.00 86.50 91 SER A O 1
ATOM 693 N N . LYS A 1 92 ? 15.243 5.549 4.445 1.00 88.56 92 LYS A N 1
ATOM 694 C CA . LYS A 1 92 ? 16.182 6.628 4.096 1.00 88.56 92 LYS A CA 1
ATOM 695 C C . LYS A 1 92 ? 16.582 6.601 2.615 1.00 88.56 92 LYS A C 1
ATOM 697 O O . LYS A 1 92 ? 17.747 6.802 2.278 1.00 88.56 92 LYS A O 1
ATOM 702 N N . GLY A 1 93 ? 15.615 6.325 1.742 1.00 84.31 93 GLY A N 1
ATOM 703 C CA . GLY A 1 93 ? 15.805 6.216 0.295 1.00 84.31 93 GLY A CA 1
ATOM 704 C C . GLY A 1 93 ? 16.478 4.920 -0.160 1.00 84.31 93 GLY A C 1
ATOM 705 O O . GLY A 1 93 ? 16.915 4.840 -1.303 1.00 84.31 93 GLY A O 1
ATOM 706 N N . ALA A 1 94 ? 16.596 3.910 0.707 1.00 82.75 94 ALA A N 1
ATOM 707 C CA . ALA A 1 94 ? 17.147 2.609 0.324 1.00 82.75 94 ALA A CA 1
ATOM 708 C C . ALA A 1 94 ? 16.123 1.704 -0.383 1.00 82.75 94 ALA A C 1
ATOM 710 O O . ALA A 1 94 ? 16.514 0.728 -1.018 1.00 82.75 94 ALA A O 1
ATOM 711 N N . GLN A 1 95 ? 14.829 2.008 -0.260 1.00 82.69 95 GLN A N 1
ATOM 712 C CA . GLN A 1 95 ? 13.740 1.262 -0.882 1.00 82.69 95 GLN A CA 1
ATOM 713 C C . GLN A 1 95 ? 12.782 2.202 -1.608 1.00 82.69 95 GLN A C 1
ATOM 715 O O . GLN A 1 95 ? 12.377 3.224 -1.054 1.00 82.69 95 GLN A O 1
ATOM 720 N N . HIS A 1 96 ? 12.369 1.815 -2.812 1.00 85.81 96 HIS A N 1
ATOM 721 C CA . HIS A 1 96 ? 11.452 2.578 -3.654 1.00 85.81 96 HIS A CA 1
ATOM 722 C C . HIS A 1 96 ? 10.272 1.705 -4.103 1.00 85.81 96 HIS A C 1
ATOM 724 O O . HIS A 1 96 ? 10.274 1.200 -5.237 1.00 85.81 96 HIS A O 1
ATOM 730 N N . PRO A 1 97 ? 9.237 1.527 -3.256 1.00 88.12 97 PRO A N 1
ATOM 731 C CA . PRO A 1 97 ? 8.059 0.763 -3.635 1.00 88.12 97 PRO A CA 1
ATOM 732 C C . PRO A 1 97 ? 7.434 1.248 -4.937 1.00 88.12 97 PRO A C 1
ATOM 734 O O . PRO A 1 97 ? 7.351 2.449 -5.218 1.00 88.12 97 PRO A O 1
ATOM 737 N N . GLN A 1 98 ? 6.968 0.288 -5.727 1.00 85.44 98 GLN A N 1
ATOM 738 C CA . GLN A 1 98 ? 6.249 0.535 -6.968 1.00 85.44 98 GLN A CA 1
ATOM 739 C C . GLN A 1 98 ? 4.836 -0.018 -6.827 1.00 85.44 98 GLN A C 1
ATOM 741 O O . GLN A 1 98 ? 4.630 -1.091 -6.259 1.00 85.44 98 GLN A O 1
ATOM 746 N N . TYR A 1 99 ? 3.857 0.710 -7.352 1.00 86.62 99 TYR A N 1
ATOM 747 C CA . TYR A 1 99 ? 2.467 0.275 -7.382 1.00 86.62 99 TYR A CA 1
ATOM 748 C C . TYR A 1 99 ? 1.818 0.642 -8.715 1.00 86.62 99 TYR A C 1
ATOM 750 O O . TYR A 1 99 ? 2.241 1.559 -9.420 1.00 86.62 99 TYR A O 1
ATOM 758 N N . GLY A 1 100 ? 0.779 -0.102 -9.085 1.00 83.56 100 GLY A N 1
ATOM 759 C CA . GLY A 1 100 ? 0.071 0.117 -10.337 1.00 83.56 100 GLY A CA 1
ATOM 760 C C . GLY A 1 100 ? -0.808 -1.056 -10.738 1.00 83.56 100 GLY A C 1
ATOM 761 O O . GLY A 1 100 ? -0.891 -2.081 -10.057 1.00 83.56 100 GLY A O 1
ATOM 762 N N . LYS A 1 101 ? -1.514 -0.873 -11.850 1.00 84.62 101 LYS A N 1
ATOM 763 C CA . LYS A 1 101 ? -2.505 -1.820 -12.367 1.00 84.62 101 LYS A CA 1
ATOM 764 C C . LYS A 1 101 ? -1.964 -2.495 -13.623 1.00 84.62 101 LYS A C 1
ATOM 766 O O . LYS A 1 101 ? -1.150 -1.921 -14.346 1.00 84.62 101 LYS A O 1
ATOM 771 N N . ILE A 1 102 ? -2.422 -3.717 -13.893 1.00 77.81 102 ILE A N 1
ATOM 772 C CA . ILE A 1 102 ? -2.102 -4.380 -15.163 1.00 77.81 102 ILE A CA 1
ATOM 773 C C . ILE A 1 102 ? -2.624 -3.537 -16.328 1.00 77.81 102 ILE A C 1
ATOM 775 O O . ILE A 1 102 ? -3.716 -2.989 -16.251 1.00 77.81 102 ILE A O 1
ATOM 779 N N . ARG A 1 103 ? -1.894 -3.477 -17.443 1.00 71.38 103 ARG A N 1
ATOM 780 C CA . ARG A 1 103 ? -2.370 -2.803 -18.655 1.00 71.38 103 ARG A CA 1
ATOM 781 C C . ARG A 1 103 ? -3.333 -3.708 -19.423 1.00 71.38 103 ARG A C 1
ATOM 783 O O . ARG A 1 103 ? -2.959 -4.356 -20.399 1.00 71.38 103 ARG A O 1
ATOM 790 N N . ASN A 1 104 ? -4.571 -3.792 -18.955 1.00 71.56 104 ASN A N 1
ATOM 791 C CA . ASN A 1 104 ? -5.628 -4.550 -19.609 1.00 71.56 104 ASN A CA 1
ATOM 792 C C . ASN A 1 104 ? -6.953 -3.789 -19.467 1.00 71.56 104 ASN A C 1
ATOM 794 O O . ASN A 1 104 ? -7.456 -3.719 -18.347 1.00 71.56 104 ASN A O 1
ATOM 798 N N . PRO A 1 105 ? -7.572 -3.335 -20.575 1.00 74.62 105 PRO A N 1
ATOM 799 C CA . PRO A 1 105 ? -8.798 -2.531 -20.549 1.00 74.62 105 PRO A CA 1
ATOM 800 C C . PRO A 1 105 ? -9.993 -3.151 -19.808 1.00 74.62 105 PRO A C 1
ATOM 802 O O . PRO A 1 105 ? -10.989 -2.469 -19.554 1.00 74.62 105 PRO A O 1
ATOM 805 N N . ASN A 1 106 ? -9.959 -4.453 -19.521 1.00 77.50 106 ASN A N 1
ATOM 806 C CA . ASN A 1 106 ? -11.002 -5.159 -18.780 1.00 77.50 106 ASN A CA 1
ATOM 807 C C . ASN A 1 106 ? -10.667 -5.343 -17.290 1.00 77.50 106 ASN A C 1
ATOM 809 O O . ASN A 1 106 ? -11.547 -5.738 -16.528 1.00 77.50 106 ASN A O 1
ATOM 813 N N . LEU A 1 107 ? -9.423 -5.081 -16.875 1.00 74.50 107 LEU A N 1
ATOM 814 C CA . LEU A 1 107 ? -8.878 -5.375 -15.543 1.00 74.50 107 LEU A CA 1
ATOM 815 C C . LEU A 1 107 ? -8.116 -4.193 -14.907 1.00 74.50 107 LEU A C 1
ATOM 817 O O . LEU A 1 107 ? -7.422 -4.396 -13.912 1.00 74.50 107 LEU A O 1
ATOM 821 N N . ASP A 1 108 ? -8.198 -2.988 -15.466 1.00 73.44 108 ASP A N 1
ATOM 822 C CA . ASP A 1 108 ? -7.476 -1.792 -14.998 1.00 73.44 108 ASP A CA 1
ATOM 823 C C . ASP A 1 108 ? -8.395 -0.663 -14.516 1.00 73.44 108 ASP A C 1
ATOM 825 O O . ASP A 1 108 ? -7.941 0.353 -13.991 1.00 73.44 108 ASP A O 1
ATOM 829 N N . LYS A 1 109 ? -9.706 -0.858 -14.654 1.00 76.75 109 LYS A N 1
ATOM 830 C CA . LYS A 1 109 ? -10.711 0.178 -14.417 1.00 76.75 109 LYS A CA 1
ATOM 831 C C . LYS A 1 109 ? -11.201 0.238 -12.973 1.00 76.75 109 LYS A C 1
ATOM 833 O O . LYS A 1 109 ? -11.901 1.183 -12.609 1.00 76.75 109 LYS A O 1
ATOM 838 N N . GLY A 1 110 ? -10.914 -0.799 -12.188 1.00 81.56 110 GLY A N 1
ATOM 839 C CA . GLY A 1 110 ? -11.373 -0.904 -10.813 1.00 81.56 110 GLY A CA 1
ATOM 840 C C . GLY A 1 110 ? -10.411 -0.323 -9.772 1.00 81.56 110 GLY A C 1
ATOM 841 O O . GLY A 1 110 ? -9.336 0.150 -10.127 1.00 81.56 110 GLY A O 1
ATOM 842 N N . ASP A 1 111 ? -10.750 -0.420 -8.489 1.00 83.19 111 ASP A N 1
ATOM 843 C CA . ASP A 1 111 ? -9.823 -0.260 -7.360 1.00 83.19 111 ASP A CA 1
ATOM 844 C C . ASP A 1 111 ? -10.078 -1.322 -6.288 1.00 83.19 111 ASP A C 1
ATOM 846 O O . ASP A 1 111 ? -11.196 -1.830 -6.171 1.00 83.19 111 ASP A O 1
ATOM 850 N N . PHE A 1 112 ? -9.034 -1.676 -5.540 1.00 85.56 112 PHE A N 1
ATOM 851 C CA . PHE A 1 112 ? -9.175 -2.514 -4.352 1.00 85.56 112 PHE A CA 1
ATOM 852 C C . PHE A 1 112 ? -9.583 -1.616 -3.181 1.00 85.56 112 PHE A C 1
ATOM 854 O O . PHE A 1 112 ? -9.155 -0.471 -3.144 1.00 85.56 112 PHE A O 1
ATOM 861 N N . VAL A 1 113 ? -10.417 -2.085 -2.254 1.00 88.88 113 VAL A N 1
ATOM 862 C CA . VAL A 1 113 ? -10.824 -1.282 -1.089 1.00 88.88 113 VAL A CA 1
ATOM 863 C C . VAL A 1 113 ? -10.845 -2.163 0.152 1.00 88.88 113 VAL A C 1
ATOM 865 O O . VAL A 1 113 ? -11.458 -3.233 0.140 1.00 88.88 113 VAL A O 1
ATOM 868 N N . PHE A 1 114 ? -10.183 -1.708 1.210 1.00 89.31 114 PHE A N 1
ATOM 869 C CA . PHE A 1 114 ? -10.312 -2.234 2.563 1.00 89.31 114 PHE A CA 1
ATOM 870 C C . PHE A 1 114 ? -11.231 -1.318 3.367 1.00 89.31 114 PHE A C 1
ATOM 872 O O . PHE A 1 114 ? -11.211 -0.107 3.190 1.00 89.31 114 PHE A O 1
ATOM 879 N N . MET A 1 115 ? -12.028 -1.900 4.255 1.00 88.75 115 MET A N 1
ATOM 880 C CA . MET A 1 115 ? -12.756 -1.149 5.275 1.00 88.75 115 MET A CA 1
ATOM 881 C C . MET A 1 115 ? -11.868 -1.096 6.518 1.00 88.75 115 MET A C 1
ATOM 883 O O . MET A 1 115 ? -11.490 -2.151 7.039 1.00 88.75 115 MET A O 1
ATOM 887 N N . LEU A 1 116 ? -11.486 0.106 6.940 1.00 83.31 116 LEU A N 1
ATOM 888 C CA . LEU A 1 116 ? -10.588 0.339 8.064 1.00 83.31 116 LEU A CA 1
ATOM 889 C C . LEU A 1 116 ? -11.420 0.558 9.321 1.00 83.31 116 LEU A C 1
ATOM 891 O O . LEU A 1 116 ? -12.152 1.533 9.445 1.00 83.31 116 LEU A O 1
ATOM 895 N N . GLY A 1 117 ? -11.318 -0.387 10.250 1.00 69.62 117 GLY A N 1
ATOM 896 C CA . GLY A 1 117 ? -12.180 -0.407 11.421 1.00 69.62 117 GLY A CA 1
ATOM 897 C C . GLY A 1 117 ? -1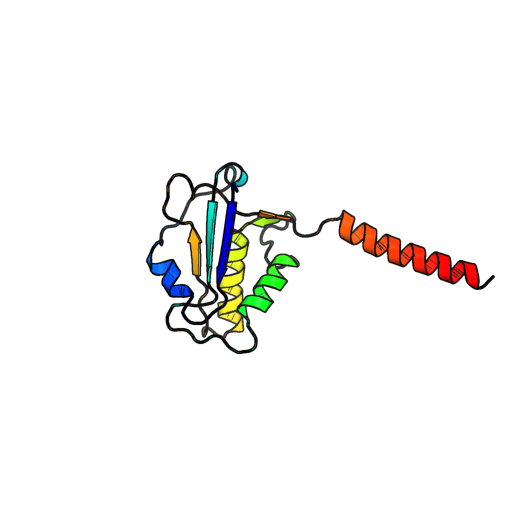3.576 -0.903 11.059 1.00 69.62 117 GLY A C 1
ATOM 898 O O . GLY A 1 117 ? -14.375 -0.232 10.417 1.00 69.62 117 GLY A O 1
ATOM 899 N N . ASP A 1 118 ? -13.896 -2.103 11.526 1.00 60.41 118 ASP A N 1
ATOM 900 C CA . ASP A 1 118 ? -15.292 -2.435 11.745 1.00 60.41 118 ASP A CA 1
ATOM 901 C C . ASP A 1 118 ? -15.683 -1.777 13.082 1.00 60.41 118 ASP A C 1
ATOM 903 O O . ASP A 1 118 ? -15.182 -2.216 14.128 1.00 60.41 118 ASP A O 1
ATOM 907 N N . PRO A 1 119 ? -16.521 -0.720 13.099 1.00 55.28 119 PRO A N 1
ATOM 908 C CA . PRO A 1 119 ? -17.006 -0.155 14.352 1.00 55.28 119 PRO A CA 1
ATOM 909 C C . PRO A 1 119 ? -17.686 -1.220 15.223 1.00 55.28 119 PRO A C 1
ATOM 911 O O . PRO A 1 119 ? -17.678 -1.086 16.447 1.00 55.28 119 PRO A O 1
ATOM 914 N N . ASP A 1 120 ? -18.201 -2.311 14.642 1.00 57.34 120 ASP A N 1
ATOM 915 C CA . ASP A 1 120 ? -18.708 -3.432 15.418 1.00 57.34 120 ASP A CA 1
ATOM 916 C C . ASP A 1 120 ? -17.582 -4.253 16.061 1.00 57.34 120 ASP A C 1
ATOM 918 O O . ASP A 1 120 ? -17.698 -4.552 17.247 1.00 57.34 120 ASP A O 1
ATOM 922 N N . ARG A 1 121 ? -16.454 -4.556 15.398 1.00 58.16 121 ARG A N 1
ATOM 923 C CA . ARG A 1 121 ? -15.316 -5.264 16.043 1.00 58.16 121 ARG A CA 1
ATOM 924 C C . ARG A 1 121 ? -14.823 -4.570 17.309 1.00 58.16 121 ARG A C 1
ATOM 926 O O . ARG A 1 121 ? -14.592 -5.254 18.308 1.00 58.16 121 ARG A O 1
ATOM 933 N N . ASN A 1 122 ? -14.693 -3.245 17.282 1.00 60.88 122 ASN A N 1
ATOM 934 C CA . ASN A 1 122 ? -14.269 -2.487 18.461 1.00 60.88 122 ASN A CA 1
ATOM 935 C C . ASN A 1 122 ? -15.363 -2.487 19.538 1.00 60.88 122 ASN A C 1
ATOM 937 O O . ASN A 1 122 ? -15.062 -2.740 20.702 1.00 60.88 122 ASN A O 1
ATOM 941 N N . ARG A 1 123 ? -16.644 -2.381 19.153 1.00 62.66 123 ARG A N 1
ATOM 942 C CA . ARG A 1 123 ? -17.776 -2.529 20.086 1.00 62.66 123 ARG A CA 1
ATOM 943 C C . ARG A 1 123 ? -17.852 -3.909 20.734 1.00 62.66 123 ARG A C 1
ATOM 945 O O . ARG A 1 123 ? -18.235 -4.001 21.896 1.00 62.66 123 ARG A O 1
ATOM 952 N N . TRP A 1 124 ? -17.518 -4.992 20.029 1.00 59.78 124 TRP A N 1
ATOM 953 C CA . TRP A 1 124 ? -17.485 -6.339 20.610 1.00 59.78 124 TRP A CA 1
ATOM 954 C C . TRP A 1 124 ? -16.327 -6.489 21.598 1.00 59.78 124 TRP A C 1
ATOM 956 O O . TRP A 1 124 ? -16.531 -7.055 22.669 1.00 59.78 124 TRP A O 1
ATOM 966 N N . ALA A 1 125 ? -15.142 -5.960 21.282 1.00 69.50 125 ALA A N 1
ATOM 967 C CA . ALA A 1 125 ? -13.997 -5.965 22.192 1.00 6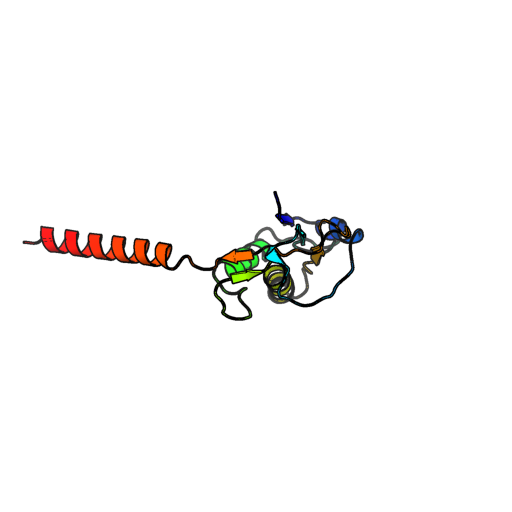9.50 125 ALA A CA 1
ATOM 968 C C . ALA A 1 125 ? -14.277 -5.148 23.468 1.00 69.50 125 ALA A C 1
ATOM 970 O O . ALA A 1 125 ? -14.079 -5.650 24.577 1.00 69.50 125 ALA A O 1
ATOM 971 N N . GLU A 1 126 ? -14.839 -3.947 23.319 1.00 78.25 126 GLU A N 1
ATOM 972 C CA . GLU A 1 126 ? -15.266 -3.084 24.425 1.00 78.25 126 GLU A CA 1
ATOM 973 C C . GLU A 1 126 ? -16.358 -3.750 25.276 1.00 78.25 126 GLU A C 1
ATOM 975 O O . GLU A 1 126 ? -16.232 -3.818 26.499 1.00 78.25 126 GLU A O 1
ATOM 980 N N . ARG A 1 127 ? -17.386 -4.347 24.652 1.00 76.62 127 ARG A N 1
ATOM 981 C CA . ARG A 1 127 ? -18.444 -5.087 25.368 1.00 76.62 127 ARG A CA 1
ATOM 982 C C . ARG A 1 127 ? -17.921 -6.316 26.102 1.00 76.62 127 ARG A C 1
ATOM 984 O O . ARG A 1 127 ? -18.407 -6.616 27.185 1.00 76.62 127 ARG A O 1
ATOM 991 N N . GLN A 1 128 ? -16.956 -7.044 25.542 1.00 78.12 128 GLN A N 1
ATOM 992 C CA . GLN A 1 128 ? -16.340 -8.198 26.209 1.00 78.12 128 GLN A CA 1
ATOM 993 C C . GLN A 1 128 ? -15.525 -7.772 27.431 1.00 78.12 128 GLN A C 1
ATOM 995 O O . GLN A 1 128 ? -15.561 -8.440 28.465 1.00 78.12 128 GLN A O 1
ATOM 1000 N N . GLN A 1 129 ? -14.816 -6.648 27.335 1.00 84.88 129 GLN A N 1
ATOM 1001 C CA . GLN A 1 129 ? -14.082 -6.079 28.458 1.00 84.88 129 GLN A CA 1
ATOM 1002 C C . GLN A 1 129 ? -15.033 -5.566 29.545 1.00 84.88 129 GLN A C 1
ATOM 1004 O O . GLN A 1 129 ? -14.819 -5.853 30.721 1.00 84.88 129 GLN A O 1
ATOM 1009 N N . GLN A 1 130 ? -16.123 -4.905 29.157 1.00 85.81 130 GLN A N 1
ATOM 1010 C CA . GLN A 1 130 ? -17.152 -4.426 30.077 1.00 85.81 130 GLN A CA 1
ATOM 1011 C C . GLN A 1 130 ? -17.884 -5.583 30.777 1.00 85.81 130 GLN A C 1
ATOM 1013 O O . GLN A 1 130 ? -17.958 -5.593 32.002 1.00 85.81 130 GLN A O 1
ATOM 1018 N N . MET A 1 131 ? -18.287 -6.626 30.041 1.00 86.19 131 MET A N 1
ATOM 1019 C CA . MET A 1 131 ? -18.883 -7.837 30.623 1.00 86.19 131 MET A CA 1
ATOM 1020 C C . MET A 1 131 ? -17.928 -8.562 31.577 1.00 86.19 131 MET A C 1
ATOM 1022 O O . MET A 1 131 ? -18.363 -9.050 32.617 1.00 86.19 131 MET A O 1
ATOM 1026 N N . ARG A 1 132 ? -16.622 -8.631 31.274 1.00 86.25 132 ARG A N 1
ATOM 1027 C CA . ARG A 1 132 ? -15.636 -9.209 32.206 1.00 86.25 132 ARG A CA 1
ATOM 1028 C C . ARG A 1 132 ? -15.522 -8.414 33.501 1.00 86.25 132 ARG A C 1
ATOM 1030 O O . ARG A 1 132 ? -15.414 -9.023 34.560 1.00 86.25 132 ARG A O 1
ATOM 1037 N N . LEU A 1 133 ? -15.519 -7.085 33.419 1.00 89.00 133 LEU A N 1
ATOM 1038 C CA . LEU A 1 133 ? -15.438 -6.213 34.593 1.00 89.00 133 LEU A CA 1
ATOM 1039 C C . LEU A 1 133 ? -16.702 -6.318 35.457 1.00 89.00 133 LEU A C 1
ATOM 1041 O O . LEU A 1 133 ? -16.595 -6.417 36.676 1.00 89.00 133 LEU A O 1
ATOM 1045 N N . GLU A 1 134 ? -17.879 -6.374 34.834 1.00 89.00 134 GLU A N 1
ATOM 1046 C CA . GLU A 1 134 ? -19.159 -6.575 35.525 1.00 89.00 134 GLU A CA 1
ATOM 1047 C C . GLU A 1 134 ? -19.236 -7.948 36.209 1.00 89.00 134 GLU A C 1
ATOM 1049 O O . GLU A 1 134 ? -19.610 -8.033 37.378 1.00 89.00 134 GLU A O 1
ATOM 1054 N N . PHE A 1 135 ? -18.807 -9.019 35.532 1.00 85.88 135 PHE A N 1
ATOM 1055 C CA . PHE A 1 135 ? -18.733 -10.354 36.135 1.00 85.88 135 PHE A CA 1
ATOM 1056 C C . PHE A 1 135 ? -17.737 -10.422 37.299 1.00 85.88 135 PHE A C 1
ATOM 1058 O O . PHE A 1 135 ? -18.031 -11.054 38.311 1.00 85.88 135 PHE A O 1
ATOM 1065 N N . ALA A 1 136 ? -16.577 -9.771 37.182 1.00 87.19 136 ALA A N 1
ATOM 1066 C CA . ALA A 1 136 ? -15.586 -9.721 38.255 1.00 87.19 136 ALA A CA 1
ATOM 1067 C C . ALA A 1 136 ? -16.096 -8.945 39.483 1.00 87.19 136 ALA A C 1
ATOM 1069 O O . ALA A 1 136 ? -15.809 -9.339 40.610 1.00 87.19 136 ALA A O 1
ATOM 1070 N N . ALA A 1 137 ? -16.877 -7.879 39.276 1.00 84.94 137 ALA A N 1
ATOM 1071 C CA . ALA A 1 137 ? -17.495 -7.101 40.351 1.00 84.94 137 ALA A CA 1
ATOM 1072 C C . ALA A 1 137 ? -18.655 -7.840 41.047 1.00 84.94 137 ALA A C 1
ATOM 1074 O O . ALA A 1 137 ? -18.901 -7.621 42.230 1.00 84.94 137 ALA A O 1
ATOM 1075 N N . ALA A 1 138 ? -19.355 -8.727 40.334 1.00 77.81 138 ALA A N 1
ATOM 1076 C CA . ALA A 1 138 ? -20.448 -9.531 40.883 1.00 77.81 138 ALA A CA 1
ATOM 1077 C C . ALA A 1 138 ? -19.976 -10.731 41.729 1.00 77.81 138 ALA A C 1
ATOM 1079 O O . ALA A 1 138 ? -20.770 -11.295 42.472 1.00 77.81 138 ALA A O 1
ATOM 1080 N N . GLN A 1 139 ? -18.705 -11.133 41.623 1.00 75.38 139 GLN A N 1
ATOM 1081 C CA . GLN A 1 139 ? -18.124 -12.250 42.389 1.00 75.38 139 GLN A CA 1
ATOM 1082 C C . GLN A 1 139 ? -17.520 -11.829 43.739 1.00 75.38 139 GLN A C 1
ATOM 1084 O O . GLN A 1 139 ? -17.089 -12.682 44.512 1.00 75.38 139 GLN A O 1
ATOM 1089 N N . THR A 1 140 ? -17.462 -10.527 44.020 1.00 69.12 140 THR A N 1
ATOM 1090 C CA . THR A 1 140 ? -16.934 -9.950 45.268 1.00 69.12 140 THR A CA 1
ATOM 1091 C C . THR A 1 140 ? -18.023 -9.569 46.280 1.00 69.12 140 THR A C 1
ATOM 1093 O O . THR A 1 140 ? -17.700 -8.980 47.313 1.00 69.12 140 THR A O 1
ATOM 1096 N N . GLN A 1 141 ? -19.285 -9.913 46.002 1.00 52.88 141 GLN A N 1
ATOM 1097 C CA . GLN A 1 141 ? -20.434 -9.809 46.914 1.00 52.88 141 GLN A CA 1
ATOM 1098 C C . GLN A 1 141 ? -20.895 -11.201 47.343 1.00 52.88 141 GLN A C 1
ATOM 1100 O O . GLN A 1 141 ? -21.294 -11.331 48.521 1.00 52.88 141 GLN A O 1
#

Sequence (141 aa):
AKHALFLFDACFSGSLFALSRAIPESINYKTAKPVRQFITSGSAEETVPDQSIFRSQFVAALEGEGDSNGDGYLSGTELGQFLQDSVVNYSKGAQHPQYGKIRNPNLDKGDFVFMLGDPDRNRWAERQQQMRLEFAAAQTQ

Foldseek 3Di:
DQEDEAEEEAAQLQVVVVQADDDDDDDDCAAVAAWYKYKYFAHRHADADPPGPLVVQLVVCLLPPLVPPPPQKHKQVSSRVSSQVRSCVVVVNRGGMDMATHPDPRHRRHIDMDRRDPVVVVVVVVVVVVVVVVVVVVVVD

pLDDT: mean 76.64, std 15.68, range [35.34, 95.31]